Protein AF-A0A935D2V1-F1 (afdb_monomer_lite)

Sequence (54 aa):
MLKLALYILGGALLGFAYHRLVGCRSGACLITANPYVSTVYGAVMGYLMSGGVR

Secondary structure (DSSP, 8-state):
-HHHHHHHHHHHHHHHHHHHHS--TTS--TTTSSHHHHHHHHHHHHHHHTTTT-

Structure (mmCIF, N/CA/C/O backbone):
data_AF-A0A935D2V1-F1
#
_entry.id   AF-A0A935D2V1-F1
#
loop_
_atom_site.group_PDB
_atom_site.id
_atom_site.type_symbol
_atom_site.label_atom_id
_atom_site.label_alt_id
_atom_site.label_comp_id
_atom_site.label_asym_id
_atom_site.label_entity_id
_atom_site.label_seq_id
_atom_site.pdbx_PDB_ins_code
_atom_site.Cartn_x
_atom_site.Cartn_y
_atom_site.Cartn_z
_atom_site.occupancy
_atom_site.B_iso_or_equiv
_atom_site.auth_seq_id
_atom_site.auth_comp_id
_atom_site.auth_asym_id
_atom_site.auth_atom_id
_atom_site.pdbx_PDB_model_num
ATOM 1 N N . MET A 1 1 ? -13.416 0.154 16.892 1.00 65.19 1 MET A N 1
ATOM 2 C CA . MET A 1 1 ? -12.679 1.063 15.979 1.00 65.19 1 MET A CA 1
ATOM 3 C C . MET A 1 1 ? -11.165 0.848 15.989 1.00 65.19 1 MET A C 1
ATOM 5 O O . MET A 1 1 ? -10.592 0.731 14.917 1.00 65.19 1 MET A O 1
ATOM 9 N N . LEU A 1 2 ? -10.507 0.759 17.155 1.00 76.31 2 LEU A N 1
ATOM 10 C CA . LEU A 1 2 ? -9.036 0.697 17.231 1.00 76.31 2 LEU A CA 1
ATOM 11 C C . LEU A 1 2 ? -8.417 -0.506 16.493 1.00 76.31 2 LEU A C 1
ATOM 13 O O . LEU A 1 2 ? -7.420 -0.353 15.797 1.00 76.31 2 LEU A O 1
ATOM 17 N N . LYS A 1 3 ? -9.056 -1.684 16.571 1.00 79.06 3 LYS A N 1
ATOM 18 C CA . LYS A 1 3 ? -8.631 -2.878 15.821 1.00 79.06 3 LYS A CA 1
ATOM 19 C C . LYS A 1 3 ? -8.613 -2.620 14.311 1.00 79.06 3 LYS A C 1
ATOM 21 O O . LYS A 1 3 ? -7.615 -2.885 13.670 1.00 79.06 3 LYS A O 1
ATOM 26 N N . LEU A 1 4 ? -9.652 -2.002 13.759 1.00 81.81 4 LEU A N 1
ATOM 27 C CA . LEU A 1 4 ? -9.722 -1.687 12.331 1.00 81.81 4 LEU A CA 1
ATOM 28 C C . LEU A 1 4 ? -8.546 -0.801 11.876 1.00 81.81 4 LEU A C 1
ATOM 30 O O . LEU A 1 4 ? -7.853 -1.130 10.919 1.00 81.81 4 LEU A O 1
ATOM 34 N N . ALA A 1 5 ? -8.270 0.279 12.613 1.00 82.38 5 ALA A N 1
ATOM 35 C CA . ALA A 1 5 ? -7.186 1.205 12.292 1.00 82.38 5 ALA A CA 1
ATOM 36 C C . ALA A 1 5 ? -5.805 0.529 12.320 1.00 82.38 5 ALA A C 1
ATOM 38 O O . ALA A 1 5 ? -4.999 0.763 11.425 1.00 82.38 5 ALA A O 1
ATOM 39 N N . LEU A 1 6 ? -5.548 -0.349 13.297 1.00 86.25 6 LEU A N 1
ATOM 40 C CA . LEU A 1 6 ? -4.283 -1.085 13.398 1.00 86.25 6 LEU A CA 1
ATOM 41 C C . LEU A 1 6 ? -4.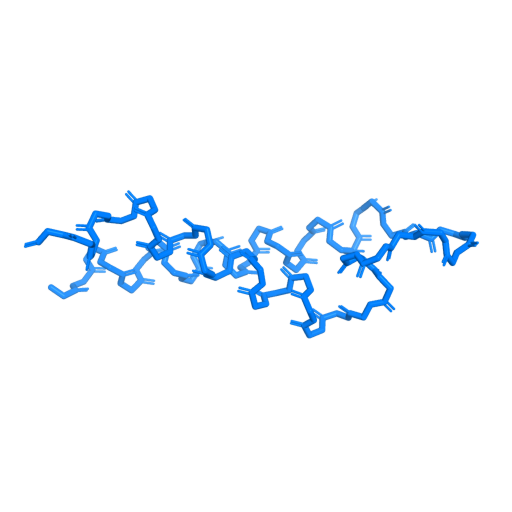059 -2.022 12.206 1.00 86.25 6 LEU A C 1
ATOM 43 O O . LEU A 1 6 ? -2.952 -2.088 11.679 1.00 86.25 6 LEU A O 1
ATOM 47 N N . TYR A 1 7 ? -5.104 -2.713 11.752 1.00 86.94 7 TYR A N 1
ATOM 48 C CA . TYR A 1 7 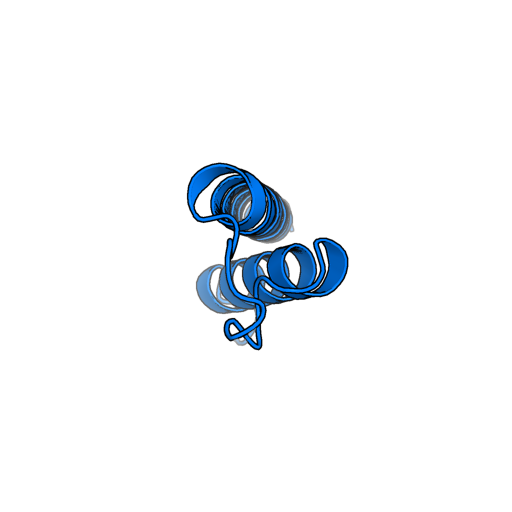? -5.006 -3.616 10.605 1.00 86.94 7 TYR A CA 1
ATOM 49 C C . TYR A 1 7 ? -4.893 -2.859 9.274 1.00 86.94 7 TYR A C 1
ATOM 51 O O . TYR A 1 7 ? -4.122 -3.275 8.414 1.00 86.94 7 TYR A O 1
ATOM 59 N N . ILE A 1 8 ? -5.587 -1.726 9.108 1.00 86.56 8 ILE A N 1
ATOM 60 C CA . ILE A 1 8 ? -5.449 -0.863 7.921 1.00 86.56 8 ILE A CA 1
ATOM 61 C C . ILE A 1 8 ? -4.043 -0.263 7.856 1.00 86.56 8 ILE A C 1
ATOM 63 O O . ILE A 1 8 ? -3.388 -0.353 6.822 1.00 86.56 8 ILE A O 1
ATOM 67 N N . LEU A 1 9 ? -3.567 0.332 8.956 1.00 87.56 9 LEU A N 1
ATOM 68 C CA . LEU A 1 9 ? -2.233 0.934 9.023 1.00 87.56 9 LEU A CA 1
ATOM 69 C C . LEU A 1 9 ? -1.146 -0.125 8.834 1.00 87.56 9 LEU A C 1
ATOM 71 O O . LEU A 1 9 ? -0.213 0.098 8.068 1.00 87.56 9 LEU A O 1
ATOM 75 N N . GLY A 1 10 ? -1.297 -1.294 9.463 1.00 89.00 10 GLY A N 1
ATOM 76 C CA . GLY A 1 10 ? -0.398 -2.432 9.277 1.00 89.00 10 GLY A CA 1
ATOM 77 C C . GLY A 1 10 ? -0.385 -2.938 7.834 1.00 89.00 10 GLY A C 1
ATOM 78 O O . GLY A 1 10 ? 0.686 -3.140 7.268 1.00 89.00 10 GLY A O 1
ATOM 79 N N . GLY A 1 11 ? -1.555 -3.073 7.206 1.00 86.19 11 GLY A N 1
ATOM 80 C CA . GLY A 1 11 ? -1.688 -3.464 5.802 1.00 86.19 11 GLY A CA 1
ATOM 81 C C . GLY A 1 11 ? -1.090 -2.439 4.834 1.00 86.19 11 GLY A C 1
ATOM 82 O O . GLY A 1 11 ? -0.397 -2.818 3.894 1.00 86.19 11 GLY A O 1
ATOM 83 N N . ALA A 1 12 ? -1.279 -1.142 5.089 1.00 84.62 12 ALA A N 1
ATOM 84 C CA . ALA A 1 12 ? -0.686 -0.058 4.306 1.00 84.62 12 ALA A CA 1
ATOM 85 C C . ALA A 1 12 ? 0.848 -0.038 4.424 1.00 84.62 12 ALA A C 1
ATOM 87 O O . ALA A 1 12 ? 1.547 0.045 3.414 1.00 84.62 12 ALA A O 1
ATOM 88 N N . LEU A 1 13 ? 1.377 -0.173 5.647 1.00 86.94 13 LEU A N 1
ATOM 89 C CA . LEU A 1 13 ? 2.816 -0.262 5.919 1.00 86.94 13 LEU A CA 1
ATOM 90 C C . LEU A 1 13 ? 3.441 -1.482 5.245 1.00 86.94 13 LEU A C 1
ATOM 92 O O . LEU A 1 13 ? 4.482 -1.355 4.604 1.00 86.94 13 LEU A O 1
ATOM 96 N N . LEU A 1 14 ? 2.789 -2.643 5.334 1.00 84.25 14 LEU A N 1
ATOM 97 C CA . LEU A 1 14 ? 3.225 -3.862 4.655 1.00 84.25 14 LEU A CA 1
ATOM 98 C C . LEU A 1 14 ? 3.171 -3.706 3.132 1.00 84.25 14 LEU A C 1
ATOM 100 O O . LEU A 1 14 ? 4.136 -4.060 2.466 1.00 84.25 14 LEU A O 1
ATOM 104 N N . GLY A 1 15 ? 2.106 -3.123 2.575 1.00 81.62 15 GLY A N 1
ATOM 105 C CA . GLY A 1 15 ? 1.973 -2.868 1.136 1.00 81.62 15 GLY A CA 1
ATOM 106 C C . GLY A 1 15 ? 3.013 -1.884 0.588 1.00 81.62 15 GLY A C 1
ATOM 107 O O . GLY A 1 15 ? 3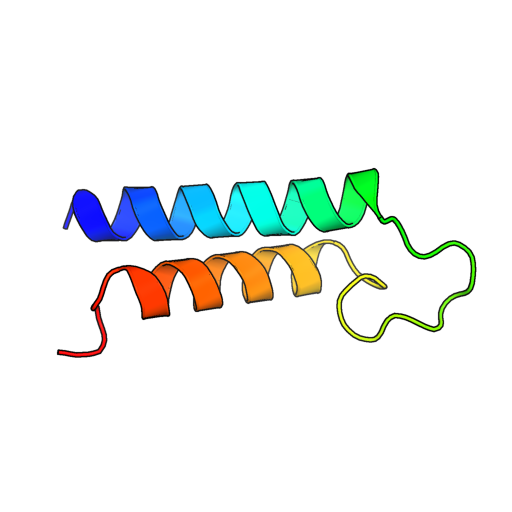.520 -2.071 -0.523 1.00 81.62 15 GLY A O 1
ATOM 108 N N . PHE A 1 16 ? 3.389 -0.874 1.376 1.00 80.69 16 PHE A N 1
ATOM 109 C CA . PHE A 1 16 ? 4.458 0.071 1.043 1.00 80.69 16 PHE A CA 1
ATOM 110 C C . PHE A 1 16 ? 5.854 -0.551 1.188 1.00 80.69 16 PHE A C 1
ATOM 112 O O . PHE A 1 16 ? 6.708 -0.385 0.314 1.00 80.69 16 PHE A O 1
ATOM 119 N N . ALA A 1 17 ? 6.093 -1.311 2.261 1.00 79.00 17 ALA A N 1
ATOM 120 C CA . ALA A 1 17 ? 7.340 -2.045 2.457 1.00 79.00 17 ALA A CA 1
ATOM 121 C C . ALA A 1 17 ? 7.543 -3.085 1.349 1.00 79.00 17 ALA A C 1
ATOM 123 O O . ALA A 1 17 ? 8.636 -3.186 0.802 1.00 79.00 17 ALA A O 1
ATOM 124 N N . TYR A 1 18 ? 6.484 -3.787 0.941 1.00 75.31 18 TYR A N 1
ATOM 125 C CA . TYR A 1 18 ? 6.518 -4.736 -0.169 1.00 75.31 18 TYR A CA 1
ATOM 126 C C . TYR A 1 18 ? 6.875 -4.045 -1.489 1.00 75.31 18 TYR A C 1
ATOM 128 O O . TYR A 1 18 ? 7.722 -4.534 -2.231 1.00 75.31 18 TYR A O 1
ATOM 136 N N . HIS A 1 19 ? 6.328 -2.850 -1.739 1.00 74.88 19 HIS A N 1
ATOM 137 C CA . HIS A 1 19 ? 6.714 -2.039 -2.894 1.00 74.88 19 HIS A CA 1
ATOM 138 C C . HIS A 1 19 ? 8.197 -1.634 -2.870 1.00 74.88 1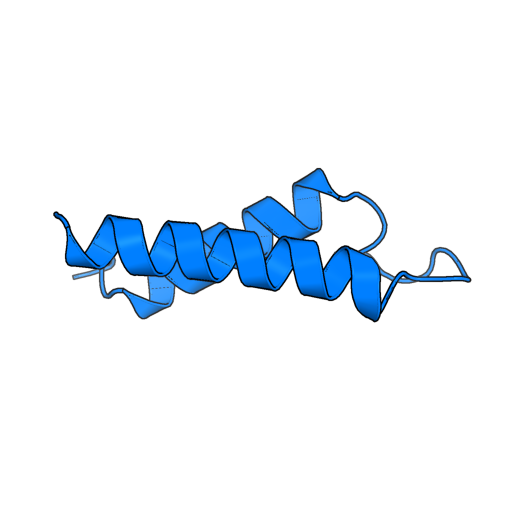9 HIS A C 1
ATOM 140 O O . HIS A 1 19 ? 8.849 -1.598 -3.911 1.00 74.88 19 HIS A O 1
ATOM 146 N N . ARG A 1 20 ? 8.746 -1.308 -1.695 1.00 71.81 20 ARG A N 1
ATOM 147 C CA . ARG A 1 20 ? 10.160 -0.927 -1.517 1.00 71.81 20 ARG A CA 1
ATOM 148 C C . ARG A 1 20 ? 11.119 -2.119 -1.613 1.00 71.81 20 ARG A C 1
ATOM 150 O O . ARG A 1 20 ? 12.204 -1.957 -2.159 1.00 71.81 20 ARG A O 1
ATOM 157 N N . LEU A 1 21 ? 10.738 -3.278 -1.074 1.00 72.19 21 LEU A N 1
ATOM 158 C CA . LEU A 1 21 ? 11.583 -4.474 -0.954 1.00 72.19 21 LEU A CA 1
ATOM 159 C C . LEU A 1 21 ? 11.559 -5.340 -2.219 1.00 72.19 21 LEU A C 1
ATOM 161 O O . LEU A 1 21 ? 12.596 -5.843 -2.636 1.00 72.19 21 LEU A O 1
ATOM 165 N N . VAL A 1 22 ? 10.385 -5.498 -2.835 1.00 72.88 22 VAL A N 1
ATOM 166 C CA . VAL A 1 22 ? 10.168 -6.330 -4.037 1.00 72.88 22 VAL A CA 1
ATOM 167 C C . VAL A 1 22 ? 10.166 -5.478 -5.313 1.00 72.88 22 VAL A C 1
ATOM 169 O O . VAL A 1 22 ? 9.929 -5.990 -6.401 1.00 72.88 22 VAL A O 1
ATOM 172 N N . GLY A 1 23 ? 10.447 -4.174 -5.177 1.00 61.09 23 GLY A N 1
ATOM 173 C CA . GLY A 1 23 ? 10.410 -3.145 -6.216 1.00 61.09 23 GLY A CA 1
ATOM 174 C C . GLY A 1 23 ? 10.658 -3.673 -7.626 1.00 61.09 23 GLY A C 1
ATOM 175 O O . GLY A 1 23 ? 11.718 -4.215 -7.944 1.00 61.09 23 GLY A O 1
ATOM 176 N N . CYS A 1 24 ? 9.641 -3.525 -8.471 1.00 59.69 24 CYS A N 1
ATOM 177 C CA . CYS A 1 24 ? 9.639 -4.092 -9.805 1.00 59.69 24 CYS A CA 1
ATOM 178 C C . CYS A 1 24 ? 10.723 -3.416 -10.659 1.00 59.69 24 CYS A C 1
ATOM 180 O O . CYS A 1 24 ? 10.566 -2.265 -11.059 1.00 59.69 24 CYS A O 1
ATOM 182 N N . ARG A 1 25 ? 11.823 -4.120 -10.957 1.00 57.09 25 ARG A N 1
ATOM 183 C CA . ARG A 1 25 ? 12.916 -3.590 -11.800 1.00 57.09 25 ARG A CA 1
ATOM 184 C C . ARG A 1 25 ? 12.562 -3.507 -13.293 1.00 57.09 25 ARG A C 1
ATOM 186 O O . ARG A 1 25 ? 13.279 -2.841 -14.027 1.00 57.09 25 ARG A O 1
ATOM 193 N N . SER A 1 26 ? 11.470 -4.145 -13.728 1.00 54.94 26 SER A N 1
ATOM 194 C CA . SER A 1 26 ? 11.162 -4.345 -15.158 1.00 54.94 26 SER A CA 1
ATOM 195 C C . SER A 1 26 ? 9.806 -3.798 -15.627 1.00 54.94 26 SER A C 1
ATOM 197 O O . SER A 1 26 ? 9.403 -4.086 -16.746 1.00 54.94 26 SER A O 1
ATOM 199 N N . GLY A 1 27 ? 9.057 -3.053 -14.802 1.00 55.91 27 GLY A N 1
ATOM 200 C CA . GLY A 1 27 ? 7.776 -2.455 -15.229 1.00 55.91 27 GLY A CA 1
ATOM 201 C C . GLY A 1 27 ? 6.605 -3.433 -15.443 1.00 55.91 27 GLY A C 1
ATOM 202 O O . GLY A 1 27 ? 5.524 -3.003 -15.823 1.00 55.91 27 GLY A O 1
ATOM 203 N N . ALA A 1 28 ? 6.777 -4.729 -15.159 1.00 56.16 28 ALA A N 1
ATOM 204 C CA . ALA A 1 28 ? 5.742 -5.755 -15.346 1.00 56.16 28 ALA A CA 1
ATOM 205 C C . ALA A 1 28 ? 4.763 -5.912 -14.160 1.00 56.16 28 ALA A C 1
ATOM 207 O O . ALA A 1 28 ? 3.807 -6.680 -14.239 1.00 56.16 28 ALA A O 1
ATOM 208 N N . CYS A 1 29 ? 4.980 -5.220 -13.039 1.00 63.91 29 CYS A N 1
ATOM 209 C CA . CYS A 1 29 ? 4.160 -5.409 -11.843 1.00 63.91 29 CYS A CA 1
ATOM 210 C C . CYS A 1 29 ? 3.000 -4.412 -11.817 1.00 63.91 29 CYS A C 1
ATOM 212 O O . CYS A 1 29 ? 3.169 -3.275 -11.385 1.00 63.91 29 CYS A O 1
ATOM 214 N N . LEU A 1 30 ? 1.806 -4.867 -12.197 1.00 57.88 30 LEU A N 1
ATOM 215 C CA . LEU A 1 30 ? 0.568 -4.073 -12.196 1.00 57.88 30 LEU A CA 1
ATOM 216 C C . LEU A 1 30 ? 0.229 -3.424 -10.834 1.00 57.88 30 LEU A C 1
ATOM 218 O O . LEU A 1 30 ? -0.415 -2.382 -10.803 1.00 57.88 30 LEU A O 1
ATOM 222 N N . ILE A 1 31 ? 0.680 -4.002 -9.713 1.00 60.88 31 ILE A N 1
ATOM 223 C CA . ILE A 1 31 ? 0.403 -3.495 -8.352 1.00 60.88 31 ILE A CA 1
ATOM 224 C C . ILE A 1 31 ? 1.592 -2.695 -7.779 1.00 60.88 31 ILE A C 1
ATOM 226 O O . ILE A 1 31 ? 1.400 -1.723 -7.051 1.00 60.88 31 ILE A O 1
ATOM 230 N N . THR A 1 32 ? 2.827 -3.066 -8.138 1.00 60.91 32 THR A N 1
ATOM 231 C CA . THR A 1 32 ? 4.082 -2.494 -7.600 1.00 60.91 32 THR A CA 1
ATOM 232 C C . THR A 1 32 ? 4.714 -1.437 -8.520 1.00 60.91 32 THR A C 1
ATOM 234 O O . THR A 1 32 ? 5.802 -0.951 -8.243 1.00 60.91 32 THR A O 1
ATOM 237 N N . ALA A 1 33 ? 4.068 -1.066 -9.627 1.00 62.97 33 ALA A N 1
ATOM 238 C CA . ALA A 1 33 ? 4.554 0.007 -10.498 1.00 62.97 33 ALA A CA 1
ATOM 239 C C . ALA A 1 33 ? 4.402 1.403 -9.872 1.00 62.97 33 ALA A C 1
ATOM 241 O O . ALA A 1 33 ? 5.144 2.315 -10.225 1.00 62.97 33 ALA A O 1
ATOM 242 N N . ASN A 1 34 ? 3.443 1.579 -8.955 1.00 68.62 34 ASN A N 1
ATOM 243 C CA . ASN A 1 34 ? 3.160 2.868 -8.338 1.00 68.62 34 ASN A CA 1
ATOM 244 C C . ASN A 1 34 ? 3.032 2.715 -6.809 1.00 68.62 34 ASN A C 1
ATOM 246 O O . ASN A 1 34 ? 2.205 1.916 -6.349 1.00 68.62 34 ASN A O 1
ATOM 250 N N . PRO A 1 35 ? 3.777 3.495 -5.997 1.00 71.19 35 PRO A N 1
ATOM 251 C CA . PRO A 1 35 ? 3.798 3.338 -4.539 1.00 71.19 35 PRO A CA 1
ATOM 252 C C . PRO A 1 35 ? 2.425 3.571 -3.909 1.00 71.19 35 PRO A C 1
ATOM 254 O O . PRO A 1 35 ? 2.081 2.929 -2.916 1.00 71.19 35 PRO A O 1
ATOM 257 N N . TYR A 1 36 ? 1.603 4.424 -4.522 1.00 76.50 36 TYR A N 1
ATOM 258 C CA . TYR A 1 36 ? 0.225 4.655 -4.098 1.00 76.50 36 TYR A CA 1
ATOM 259 C C . TYR A 1 36 ? -0.659 3.418 -4.266 1.00 76.50 36 TYR A C 1
ATOM 261 O O . TYR A 1 36 ? -1.395 3.075 -3.345 1.00 76.50 36 TYR A O 1
ATOM 269 N N . VAL A 1 37 ? -0.555 2.711 -5.395 1.00 80.56 37 VAL A N 1
ATOM 270 C CA . VAL A 1 37 ? -1.402 1.542 -5.679 1.00 80.56 37 VAL A CA 1
ATOM 271 C C . VAL A 1 37 ? -1.081 0.410 -4.709 1.00 80.56 37 VAL A C 1
ATOM 273 O O . VAL A 1 37 ? -1.993 -0.120 -4.088 1.00 80.56 37 VAL A O 1
ATOM 276 N N . SER A 1 38 ? 0.200 0.107 -4.480 1.00 80.31 38 SER A N 1
ATOM 277 C CA . SER A 1 38 ? 0.614 -0.952 -3.545 1.00 80.31 38 SER A CA 1
ATOM 278 C C . SER A 1 38 ? 0.235 -0.647 -2.088 1.00 80.31 38 SER A C 1
ATOM 280 O O . SER A 1 38 ? -0.153 -1.545 -1.341 1.00 80.31 38 SER A O 1
ATOM 282 N N . THR A 1 39 ? 0.286 0.628 -1.685 1.00 83.38 39 THR A N 1
ATOM 283 C CA . THR A 1 39 ? -0.125 1.060 -0.337 1.00 83.38 39 THR A CA 1
ATOM 284 C C . THR A 1 39 ? -1.638 0.957 -0.156 1.00 83.38 39 THR A C 1
ATOM 286 O O . THR A 1 39 ? -2.096 0.421 0.850 1.00 83.38 39 THR A O 1
ATOM 289 N N . VAL A 1 40 ? -2.424 1.412 -1.141 1.00 85.25 40 VAL A N 1
ATOM 290 C CA . VAL A 1 40 ? -3.893 1.299 -1.121 1.00 85.25 40 VAL A CA 1
ATOM 291 C C . VAL A 1 40 ? -4.319 -0.166 -1.152 1.00 85.25 40 VAL A C 1
ATOM 293 O O . VAL A 1 40 ? -5.185 -0.559 -0.380 1.00 85.25 40 VAL A O 1
ATOM 296 N N . TYR A 1 41 ? -3.675 -1.001 -1.967 1.00 83.62 41 TYR A N 1
ATOM 297 C CA . TYR A 1 41 ? -3.968 -2.433 -2.030 1.00 83.62 41 TYR A CA 1
ATOM 298 C C . TYR A 1 41 ? -3.686 -3.132 -0.692 1.00 83.62 41 TYR A C 1
ATOM 300 O O . TYR A 1 41 ? -4.512 -3.903 -0.204 1.00 83.62 41 TYR A O 1
ATOM 308 N N . GLY A 1 42 ? -2.555 -2.811 -0.054 1.00 86.88 42 GLY A N 1
ATOM 309 C CA . GLY A 1 42 ? -2.222 -3.293 1.286 1.00 86.88 42 GLY A CA 1
ATOM 310 C C . GLY A 1 42 ? -3.203 -2.806 2.356 1.00 86.88 42 GLY A C 1
ATOM 311 O O . GLY A 1 42 ? -3.622 -3.587 3.210 1.00 86.88 42 GLY A O 1
ATOM 312 N N . ALA A 1 43 ? -3.635 -1.545 2.284 1.00 85.62 43 ALA A N 1
ATOM 313 C CA . ALA A 1 43 ? -4.639 -0.980 3.183 1.00 85.62 43 ALA A CA 1
ATOM 314 C C . ALA A 1 43 ? -6.011 -1.659 3.024 1.00 85.62 43 ALA A C 1
ATOM 316 O O . ALA A 1 43 ? -6.659 -1.970 4.022 1.00 85.62 43 ALA A O 1
ATOM 317 N N . VAL A 1 44 ? -6.434 -1.937 1.785 1.00 86.25 44 VAL A N 1
ATOM 318 C CA . VAL A 1 44 ? -7.686 -2.646 1.465 1.00 86.25 44 VAL A CA 1
ATOM 319 C C . VAL A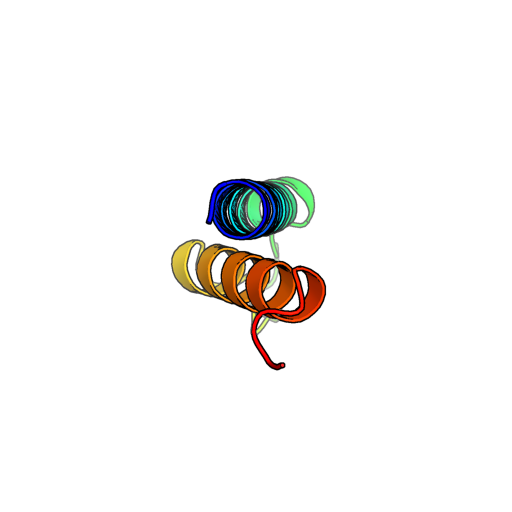 1 44 ? -7.635 -4.092 1.956 1.00 86.25 44 VAL A C 1
ATOM 321 O O . VAL A 1 44 ? -8.584 -4.555 2.585 1.00 86.25 44 VAL A O 1
ATOM 324 N N . MET A 1 45 ? -6.517 -4.791 1.753 1.00 85.19 45 MET A N 1
ATOM 325 C CA . MET A 1 45 ? -6.308 -6.131 2.313 1.00 85.19 45 MET A CA 1
ATOM 326 C C . MET A 1 45 ? -6.339 -6.117 3.846 1.00 85.19 45 MET A C 1
ATOM 328 O O . MET A 1 45 ? -7.009 -6.947 4.456 1.00 85.19 45 MET A O 1
ATOM 332 N N . GLY A 1 46 ? -5.688 -5.137 4.480 1.00 85.75 46 GLY A N 1
ATOM 333 C CA . GLY A 1 46 ? -5.741 -4.935 5.930 1.00 85.75 46 GLY A CA 1
ATOM 334 C C . GLY A 1 46 ? -7.159 -4.664 6.439 1.00 85.75 46 GLY A C 1
ATOM 335 O O . GLY A 1 46 ? -7.578 -5.234 7.446 1.00 85.75 46 GLY A O 1
ATOM 336 N N . TYR A 1 47 ? -7.935 -3.857 5.714 1.00 85.00 47 TYR A N 1
ATOM 337 C CA . TYR A 1 47 ? -9.341 -3.596 6.015 1.00 85.00 47 TYR A CA 1
ATOM 338 C C . TYR A 1 47 ? -10.200 -4.867 5.923 1.00 85.00 47 TYR A C 1
ATOM 340 O O . TYR A 1 47 ? -10.943 -5.166 6.859 1.00 85.00 47 TYR A O 1
ATOM 348 N N . LEU A 1 48 ? -10.048 -5.662 4.861 1.00 82.69 48 LEU A N 1
ATOM 349 C CA . LEU A 1 48 ? -10.751 -6.940 4.691 1.00 82.69 48 LEU A CA 1
ATOM 350 C C . LEU A 1 48 ? -10.402 -7.939 5.806 1.00 82.69 48 LEU A C 1
ATOM 352 O O . LEU A 1 48 ? -11.300 -8.529 6.407 1.00 82.69 48 LEU A O 1
ATOM 356 N N . MET A 1 49 ? -9.115 -8.074 6.149 1.00 80.00 49 MET A N 1
ATOM 357 C CA . MET A 1 49 ? -8.650 -8.934 7.249 1.00 80.00 49 MET A CA 1
ATOM 358 C C . MET A 1 49 ? -9.172 -8.492 8.617 1.00 80.00 49 MET A C 1
ATOM 360 O O . MET A 1 49 ? -9.383 -9.325 9.496 1.00 80.00 49 MET A O 1
ATOM 364 N N . SER A 1 50 ? -9.366 -7.187 8.817 1.00 78.69 50 SER A N 1
ATOM 365 C CA . SER A 1 50 ? -9.864 -6.652 10.086 1.00 78.69 50 SER A CA 1
ATOM 366 C C . SER A 1 50 ? -11.312 -7.058 10.390 1.00 78.69 50 SER A C 1
ATOM 368 O O . SER A 1 50 ? -11.781 -6.851 11.510 1.00 78.69 50 SER A O 1
ATOM 370 N N . GLY A 1 51 ? -12.006 -7.665 9.419 1.00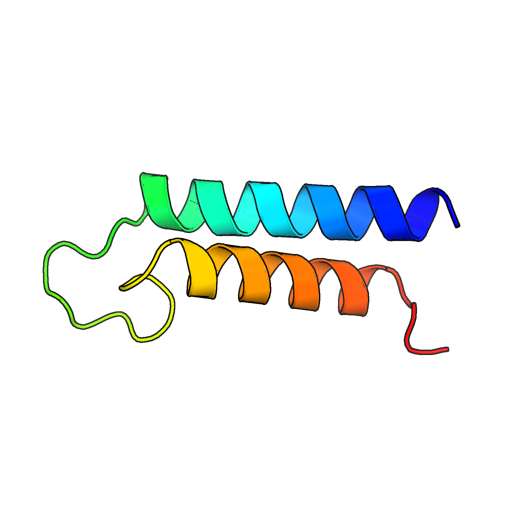 70.75 51 GLY A N 1
ATOM 371 C CA . GLY A 1 51 ? -13.376 -8.137 9.570 1.00 70.75 51 GLY A CA 1
ATOM 372 C C . GLY A 1 51 ? -14.420 -7.036 9.412 1.00 70.75 51 GLY A C 1
ATOM 373 O O . GLY A 1 51 ? -15.581 -7.296 9.693 1.00 70.75 51 GLY A O 1
ATOM 374 N N . GLY A 1 52 ? -14.045 -5.846 8.922 1.00 63.06 52 GLY A N 1
ATOM 375 C CA . GLY A 1 52 ? -14.961 -4.719 8.684 1.00 63.06 52 GLY A CA 1
ATOM 376 C C . GLY A 1 52 ? -16.050 -4.960 7.627 1.00 63.06 52 GLY A C 1
ATOM 377 O O . GLY A 1 52 ? -16.782 -4.034 7.300 1.00 63.06 52 GLY A O 1
ATOM 378 N N . VAL A 1 53 ? -16.145 -6.181 7.087 1.00 61.91 53 VAL A N 1
ATOM 379 C CA . VAL A 1 53 ? -17.185 -6.635 6.150 1.00 61.91 53 VAL A CA 1
ATOM 380 C C . VAL A 1 53 ? -18.358 -7.351 6.857 1.00 61.91 53 VAL A C 1
ATOM 382 O O . VAL A 1 53 ? -19.246 -7.880 6.190 1.00 61.91 53 VAL A O 1
ATOM 385 N N . ARG A 1 54 ? -18.362 -7.391 8.197 1.00 54.81 54 ARG A N 1
ATOM 386 C CA . ARG A 1 54 ? -19.469 -7.840 9.060 1.00 54.81 54 ARG A CA 1
ATOM 387 C C . ARG A 1 54 ? -19.764 -6.782 10.114 1.00 54.81 54 ARG A C 1
ATOM 389 O O . ARG A 1 54 ? -20.949 -6.682 10.487 1.00 54.81 54 ARG A O 1
#

pLDDT: mean 75.16, std 10.77, range [54.81, 89.0]

Radius of gyration: 11.94 Å; chains: 1; bounding box: 32×14×33 Å

Foldseek 3Di:
DVLLVVLLVVLLVVLLVCLVVVPDPPCPDPQSNDSVSSSVVSSVVSNVVSVVVD